Protein AF-B2RJB3-F1 (afdb_monomer_lite)

Structure (mmCIF, N/CA/C/O backbone):
data_AF-B2RJB3-F1
#
_entry.id   AF-B2RJB3-F1
#
loop_
_atom_site.group_PDB
_atom_site.id
_atom_site.type_symbol
_atom_site.label_atom_id
_atom_site.label_alt_id
_atom_site.label_comp_id
_atom_site.label_asym_id
_atom_site.label_entity_id
_atom_site.label_seq_id
_atom_site.pdbx_PDB_ins_code
_atom_site.Cartn_x
_atom_site.Cartn_y
_atom_site.Cartn_z
_atom_site.occupancy
_atom_site.B_iso_or_equiv
_atom_site.auth_seq_id
_atom_site.auth_comp_id
_atom_site.auth_asym_id
_atom_site.auth_atom_id
_atom_site.pdbx_PDB_model_num
ATOM 1 N N . MET A 1 1 ? -21.347 9.947 0.674 1.00 52.09 1 MET A N 1
ATOM 2 C CA . MET A 1 1 ? -20.008 9.351 0.498 1.00 52.09 1 MET A CA 1
ATOM 3 C C . MET A 1 1 ? -19.057 9.908 1.538 1.00 52.09 1 MET A C 1
ATOM 5 O O . MET A 1 1 ? -18.312 10.842 1.257 1.00 52.09 1 MET A O 1
ATOM 9 N N . ASN A 1 2 ? -19.080 9.342 2.742 1.00 74.25 2 ASN A N 1
ATOM 10 C CA . ASN A 1 2 ? -18.09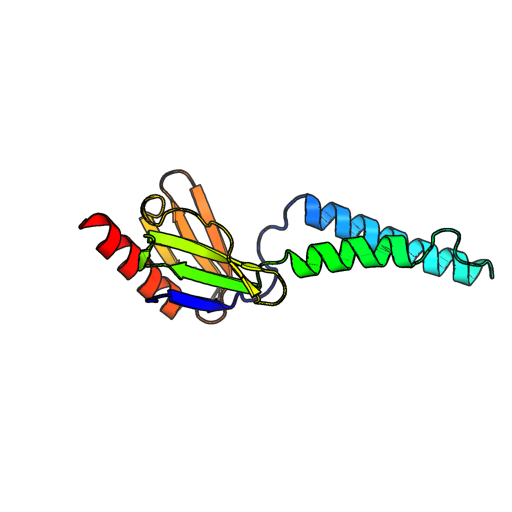5 9.638 3.781 1.00 74.25 2 ASN A CA 1
ATOM 11 C C . ASN A 1 2 ? -16.805 8.833 3.513 1.00 74.25 2 ASN A C 1
ATOM 13 O O . ASN A 1 2 ? -16.500 7.846 4.178 1.00 74.25 2 ASN A O 1
ATOM 17 N N . MET A 1 3 ? -16.100 9.198 2.437 1.00 82.12 3 MET A N 1
ATOM 18 C CA . MET A 1 3 ? -14.866 8.541 1.997 1.00 82.12 3 MET A CA 1
ATOM 19 C C . MET A 1 3 ? -13.681 9.483 2.173 1.00 82.12 3 MET A C 1
ATOM 21 O O . MET A 1 3 ? -13.606 10.521 1.512 1.00 82.12 3 MET A O 1
ATOM 25 N N . LYS A 1 4 ? -12.720 9.094 3.013 1.00 87.25 4 LYS A N 1
ATOM 26 C CA . LYS A 1 4 ? -11.509 9.886 3.278 1.00 87.25 4 LYS A CA 1
ATOM 27 C C . LYS A 1 4 ? -10.327 9.291 2.530 1.00 87.25 4 LYS A C 1
ATOM 29 O O . LYS A 1 4 ? -10.045 8.101 2.663 1.00 87.25 4 LYS A O 1
ATOM 34 N N . LYS A 1 5 ? -9.662 10.102 1.703 1.00 88.56 5 LYS A N 1
ATOM 35 C CA . LYS A 1 5 ? -8.573 9.671 0.812 1.00 88.56 5 LYS A CA 1
ATOM 36 C C . LYS A 1 5 ? -7.235 10.180 1.332 1.00 88.56 5 LYS A C 1
ATOM 38 O O . LYS A 1 5 ? -7.095 11.370 1.582 1.00 88.56 5 LYS A O 1
ATOM 43 N N . PHE A 1 6 ? -6.248 9.295 1.399 1.00 87.62 6 PHE A N 1
ATOM 44 C CA . PHE A 1 6 ? -4.902 9.600 1.866 1.00 87.62 6 PHE A CA 1
ATOM 45 C C . PHE A 1 6 ? -3.874 9.146 0.824 1.00 87.62 6 PHE A C 1
ATOM 47 O O . PHE A 1 6 ? -3.777 7.946 0.551 1.00 87.62 6 PHE A O 1
ATOM 54 N N . PRO A 1 7 ? -3.125 10.070 0.197 1.00 84.94 7 PRO A N 1
ATOM 55 C CA . PRO A 1 7 ? -2.143 9.715 -0.818 1.00 84.94 7 PRO A CA 1
ATOM 56 C C . PRO A 1 7 ? -0.949 8.980 -0.199 1.00 84.94 7 PRO A C 1
ATOM 58 O O . PRO A 1 7 ? -0.456 9.346 0.874 1.00 84.94 7 PRO A O 1
ATOM 61 N N . LEU A 1 8 ? -0.479 7.949 -0.899 1.00 83.62 8 LEU A N 1
ATOM 62 C CA . LEU A 1 8 ? 0.679 7.155 -0.498 1.00 83.62 8 LEU A CA 1
ATOM 63 C C . LEU A 1 8 ? 1.972 7.916 -0.773 1.00 83.62 8 LEU A C 1
ATOM 65 O O . LEU A 1 8 ? 2.149 8.473 -1.855 1.00 83.62 8 LEU A O 1
ATOM 69 N N . TYR A 1 9 ? 2.883 7.913 0.196 1.00 69.69 9 TYR A N 1
ATOM 70 C CA . TYR A 1 9 ? 4.215 8.470 0.028 1.00 69.69 9 TYR A CA 1
ATOM 71 C C . TYR A 1 9 ? 5.174 7.390 -0.459 1.00 69.69 9 TYR A C 1
ATOM 73 O O . TYR A 1 9 ? 5.571 6.520 0.307 1.00 69.69 9 TYR A O 1
ATOM 81 N N . GLY A 1 10 ? 5.570 7.481 -1.729 1.00 59.41 10 GLY A N 1
ATOM 82 C CA . GLY A 1 10 ? 6.541 6.573 -2.327 1.00 59.41 10 GLY A CA 1
ATOM 83 C C . GLY A 1 10 ? 6.027 5.136 -2.477 1.00 59.41 10 GLY A C 1
ATOM 84 O O . GLY A 1 10 ? 5.213 4.619 -1.718 1.00 59.41 10 GLY A O 1
ATOM 85 N N . ILE A 1 11 ? 6.544 4.434 -3.482 1.00 52.47 11 ILE A N 1
ATOM 86 C CA . ILE A 1 11 ? 6.317 2.993 -3.675 1.00 52.47 11 ILE A CA 1
ATOM 87 C C . ILE A 1 11 ? 7.235 2.236 -2.683 1.00 52.47 11 ILE A C 1
ATOM 89 O O . ILE A 1 11 ? 8.088 1.450 -3.092 1.00 52.47 11 ILE A O 1
ATOM 93 N N . GLY A 1 12 ? 7.160 2.577 -1.390 1.00 39.19 12 GLY A N 1
ATOM 94 C CA . GLY A 1 12 ? 8.115 2.201 -0.335 1.00 39.19 12 GLY A CA 1
ATOM 95 C C . GLY A 1 12 ? 7.733 0.961 0.477 1.00 39.19 12 GLY A C 1
ATOM 96 O O . GLY A 1 12 ? 8.502 0.503 1.317 1.00 39.19 12 GLY A O 1
ATOM 97 N N . GLY A 1 13 ? 6.567 0.363 0.219 1.00 44.06 13 GLY A N 1
ATOM 98 C CA . GLY A 1 13 ? 6.203 -0.926 0.811 1.00 44.06 13 GLY A CA 1
ATOM 99 C C . GLY A 1 13 ? 7.074 -2.068 0.276 1.00 44.06 13 GLY A C 1
ATOM 100 O O . GLY A 1 13 ? 7.552 -2.015 -0.857 1.00 44.06 13 GLY A O 1
ATOM 101 N N . ARG A 1 14 ? 7.260 -3.127 1.081 1.00 42.69 14 ARG A N 1
ATOM 102 C CA . ARG A 1 14 ? 7.970 -4.365 0.705 1.00 42.69 14 ARG A CA 1
ATOM 103 C C . ARG A 1 14 ? 7.400 -4.889 -0.619 1.00 42.69 14 ARG A C 1
ATOM 105 O O . ARG A 1 14 ? 6.303 -5.443 -0.660 1.00 42.69 14 ARG A O 1
ATOM 112 N N . LYS A 1 15 ? 8.118 -4.636 -1.712 1.00 56.16 15 LYS A N 1
ATOM 113 C CA . LYS A 1 15 ? 7.609 -4.849 -3.066 1.00 56.16 15 LYS A CA 1
ATOM 114 C C . LYS A 1 15 ? 7.419 -6.347 -3.302 1.00 56.16 15 LYS A C 1
ATOM 116 O O . LYS A 1 15 ? 8.351 -7.126 -3.106 1.00 56.16 15 LYS A O 1
ATOM 121 N N . GLY A 1 16 ? 6.194 -6.745 -3.651 1.00 54.25 16 GLY A N 1
ATOM 122 C CA . GLY A 1 16 ? 5.846 -8.147 -3.888 1.00 54.25 16 GLY A CA 1
ATOM 123 C C . GLY A 1 16 ? 6.662 -8.757 -5.031 1.00 54.25 16 GLY A C 1
ATOM 124 O O . GLY A 1 16 ? 7.222 -8.039 -5.856 1.00 54.25 16 GLY A O 1
ATOM 125 N N . TRP A 1 17 ? 6.714 -10.087 -5.101 1.00 54.59 17 TRP A N 1
ATOM 126 C CA . TRP A 1 17 ? 7.485 -10.841 -6.104 1.00 54.59 17 TRP A CA 1
ATOM 127 C C . TRP A 1 17 ? 7.236 -10.382 -7.558 1.00 54.59 17 TRP A C 1
ATOM 129 O O . TRP A 1 17 ? 8.173 -10.315 -8.349 1.00 54.59 17 TRP A O 1
ATOM 139 N N . ALA A 1 18 ? 6.008 -9.962 -7.882 1.00 56.12 18 ALA A N 1
ATOM 140 C CA . ALA A 1 18 ? 5.644 -9.414 -9.189 1.00 56.12 18 ALA A CA 1
ATOM 141 C C . ALA A 1 18 ? 6.441 -8.148 -9.564 1.00 56.12 18 ALA A C 1
ATOM 143 O O . ALA A 1 18 ? 6.853 -8.000 -10.710 1.00 56.12 18 ALA A O 1
ATOM 144 N N . TYR A 1 19 ? 6.725 -7.262 -8.603 1.00 63.03 19 TYR A N 1
ATOM 145 C CA . TYR A 1 19 ? 7.560 -6.081 -8.842 1.00 63.03 19 TYR A CA 1
ATOM 146 C C . TYR A 1 19 ? 9.002 -6.464 -9.191 1.00 63.03 19 TYR A C 1
ATOM 148 O O . TYR A 1 19 ? 9.605 -5.860 -10.072 1.00 63.03 19 TYR A O 1
ATOM 156 N N . TRP A 1 20 ? 9.562 -7.462 -8.504 1.00 66.69 20 TRP A N 1
ATOM 157 C CA . TRP A 1 20 ? 10.933 -7.913 -8.751 1.00 66.69 20 TRP A CA 1
ATOM 158 C C . TRP A 1 20 ? 11.076 -8.588 -10.111 1.00 66.69 20 TRP A C 1
ATOM 160 O O . TRP A 1 20 ? 12.040 -8.313 -10.821 1.00 66.69 20 TRP A O 1
ATOM 170 N N . LEU A 1 21 ? 10.083 -9.388 -10.511 1.00 66.94 21 LEU A N 1
ATOM 171 C CA . LEU A 1 21 ? 9.992 -9.914 -11.873 1.00 66.94 21 LEU A CA 1
ATOM 172 C C . LEU A 1 21 ? 9.996 -8.789 -12.907 1.00 66.94 21 LEU A C 1
ATOM 174 O O . LEU A 1 21 ? 10.717 -8.870 -13.892 1.00 66.94 21 LEU A O 1
ATOM 178 N N . LEU A 1 22 ? 9.257 -7.708 -12.673 1.00 66.31 22 LEU A N 1
ATOM 179 C CA . LEU A 1 22 ? 9.226 -6.576 -13.601 1.00 66.31 22 LEU A CA 1
ATOM 180 C C . LEU A 1 22 ? 10.504 -5.779 -13.653 1.00 66.31 22 LEU A C 1
ATOM 182 O O . LEU A 1 22 ? 10.900 -5.354 -14.730 1.00 66.31 22 LEU A O 1
ATOM 186 N N . LEU A 1 23 ? 11.140 -5.568 -12.504 1.00 70.81 23 LEU A N 1
ATOM 187 C CA . LEU A 1 23 ? 12.451 -4.947 -12.462 1.00 70.81 23 LEU A CA 1
ATOM 188 C C . LEU A 1 23 ? 13.434 -5.771 -13.302 1.00 70.81 23 LEU A C 1
ATOM 190 O O . LEU A 1 23 ? 14.154 -5.215 -14.123 1.00 70.81 23 LEU A O 1
ATOM 194 N N . PHE A 1 24 ? 13.410 -7.096 -13.146 1.00 74.44 24 PHE A N 1
ATOM 195 C CA . PHE A 1 24 ? 14.235 -8.013 -13.925 1.00 74.44 24 PHE A CA 1
ATOM 196 C C . PHE A 1 24 ? 13.908 -7.955 -15.426 1.00 74.44 24 PHE A C 1
ATOM 198 O O . PHE A 1 24 ? 14.815 -7.797 -16.238 1.00 74.44 24 PHE A O 1
ATOM 205 N N . TYR A 1 25 ? 12.627 -7.984 -15.803 1.00 70.50 25 TYR A N 1
ATOM 206 C CA . TYR A 1 25 ? 12.192 -7.834 -17.197 1.00 70.50 25 TYR A CA 1
ATOM 207 C C . TYR A 1 25 ? 12.577 -6.471 -17.795 1.00 70.50 25 TYR A C 1
ATOM 209 O O . TYR A 1 25 ? 13.009 -6.406 -18.944 1.00 70.50 25 TYR A O 1
ATOM 217 N N . GLY A 1 26 ? 12.474 -5.387 -17.022 1.00 69.94 26 GLY A N 1
ATOM 218 C CA . GLY A 1 26 ? 12.907 -4.051 -17.430 1.00 69.94 26 GLY A CA 1
ATOM 219 C C . GLY A 1 26 ? 14.424 -3.954 -17.607 1.00 69.94 26 GLY A C 1
ATOM 220 O O . GLY A 1 26 ? 14.893 -3.344 -18.563 1.00 69.94 26 GLY A O 1
ATOM 221 N N . LEU A 1 27 ? 15.205 -4.606 -16.741 1.00 76.62 27 LEU A N 1
ATOM 222 C CA . LEU A 1 27 ? 16.661 -4.693 -16.883 1.00 76.62 27 LEU A CA 1
ATOM 223 C C . LEU A 1 27 ? 17.066 -5.515 -18.113 1.00 76.62 27 LEU A C 1
ATOM 225 O O . LEU A 1 27 ? 17.960 -5.098 -18.846 1.00 76.62 27 LEU A O 1
ATOM 229 N N . LEU A 1 28 ? 16.382 -6.633 -18.383 1.00 76.62 28 LEU A N 1
ATOM 230 C CA . LEU A 1 28 ? 16.583 -7.416 -19.606 1.00 76.62 28 LEU A CA 1
ATOM 231 C C . LEU A 1 28 ? 16.279 -6.593 -20.863 1.00 76.62 28 LEU A C 1
ATOM 233 O O . LEU A 1 28 ? 17.023 -6.681 -21.838 1.00 76.62 28 LEU A O 1
ATOM 237 N N . PHE A 1 29 ? 15.241 -5.752 -20.829 1.00 73.75 29 PHE A N 1
ATOM 238 C CA . PHE A 1 29 ? 14.938 -4.837 -21.926 1.00 73.75 29 PHE A CA 1
ATOM 239 C C . PHE A 1 29 ? 16.073 -3.840 -22.169 1.00 73.75 29 PHE A C 1
ATOM 241 O O . PHE A 1 29 ? 16.565 -3.736 -23.291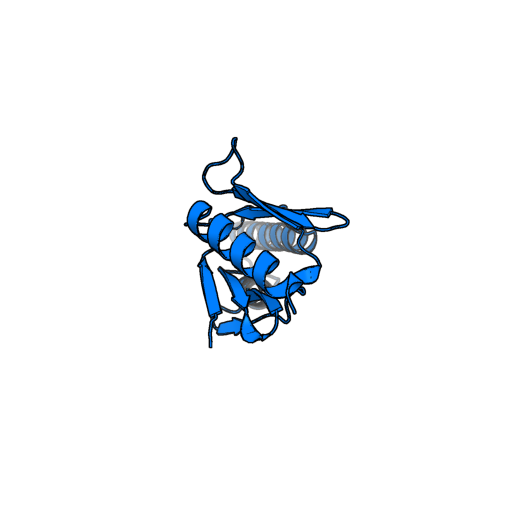 1.00 73.75 29 PHE A O 1
ATOM 248 N N . VAL A 1 30 ? 16.542 -3.155 -21.121 1.00 73.50 30 VAL A N 1
ATOM 249 C CA . VAL A 1 30 ? 17.654 -2.196 -21.232 1.00 73.50 30 VAL A CA 1
ATOM 250 C C . VAL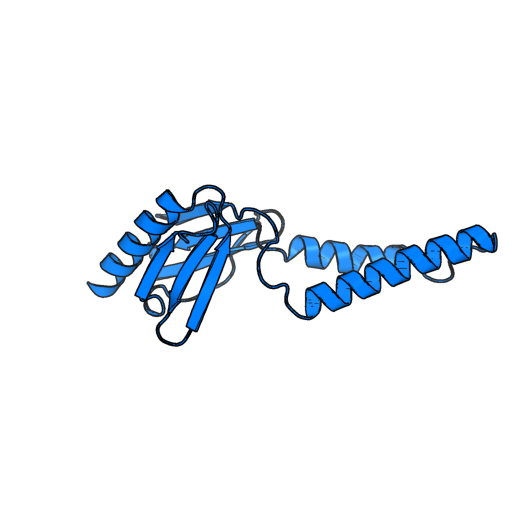 A 1 30 ? 18.922 -2.886 -21.744 1.00 73.50 30 VAL A C 1
ATOM 252 O O . VAL A 1 30 ? 19.577 -2.367 -22.645 1.00 73.50 30 VAL A O 1
ATOM 255 N N . ALA A 1 31 ? 19.234 -4.086 -21.248 1.00 76.75 31 ALA A N 1
ATOM 256 C CA . ALA A 1 31 ? 20.360 -4.879 -21.735 1.00 76.75 31 ALA A CA 1
ATOM 257 C C . ALA A 1 31 ? 20.205 -5.262 -23.218 1.00 76.75 31 ALA A C 1
ATOM 259 O O . ALA A 1 31 ? 21.176 -5.190 -23.970 1.00 76.75 31 ALA A O 1
ATOM 260 N N . SER A 1 32 ? 18.991 -5.613 -23.659 1.00 73.12 32 SER A N 1
ATOM 261 C CA . SER A 1 32 ? 18.708 -5.933 -25.064 1.00 73.12 32 SER A CA 1
ATOM 262 C C . SER A 1 32 ? 18.855 -4.720 -25.988 1.00 73.12 32 SER A C 1
ATOM 264 O O . SER A 1 32 ? 19.404 -4.859 -27.079 1.00 73.12 32 SER A O 1
ATOM 266 N N . LEU A 1 33 ? 18.459 -3.523 -25.532 1.00 72.00 33 LEU A N 1
ATOM 267 C CA . LEU A 1 33 ? 18.663 -2.272 -26.265 1.00 72.00 33 LEU A CA 1
ATOM 268 C C . LEU A 1 33 ? 20.149 -1.939 -26.400 1.00 72.00 33 LEU A C 1
ATOM 270 O O . LEU A 1 33 ? 20.596 -1.591 -27.487 1.00 72.00 33 LEU A O 1
ATOM 274 N N . ILE A 1 34 ? 20.926 -2.088 -25.322 1.00 77.12 34 ILE A N 1
ATOM 275 C CA . ILE A 1 34 ? 22.380 -1.869 -25.353 1.00 77.12 34 ILE A CA 1
ATOM 276 C C . ILE A 1 34 ? 23.048 -2.872 -26.304 1.00 77.12 34 ILE A C 1
ATOM 278 O O . ILE A 1 34 ? 23.897 -2.489 -27.104 1.00 77.12 34 ILE A O 1
ATOM 282 N N . ALA A 1 35 ? 22.643 -4.143 -26.264 1.00 76.19 35 ALA A N 1
ATOM 283 C CA . ALA A 1 35 ? 23.180 -5.174 -27.149 1.00 76.19 35 ALA A CA 1
ATOM 284 C C . ALA A 1 35 ? 22.841 -4.919 -28.630 1.00 76.19 35 ALA A C 1
ATOM 286 O O . ALA A 1 35 ? 23.715 -5.065 -29.480 1.00 76.19 35 ALA A O 1
ATOM 287 N N . SER A 1 36 ? 21.606 -4.508 -28.934 1.00 72.38 36 SER A N 1
ATOM 288 C CA . SER A 1 36 ? 21.166 -4.136 -30.289 1.00 72.38 36 SER A CA 1
ATOM 289 C C . SER A 1 36 ? 21.885 -2.880 -30.793 1.00 72.38 36 SER A C 1
ATOM 291 O O . SER A 1 36 ? 22.366 -2.873 -31.924 1.00 72.38 36 SER A O 1
ATOM 293 N N . TYR A 1 37 ? 22.086 -1.877 -29.929 1.00 74.62 37 TYR A N 1
ATOM 294 C CA . TYR A 1 37 ? 22.871 -0.679 -30.243 1.00 74.62 37 TYR A CA 1
ATOM 295 C C . TYR A 1 37 ? 24.336 -1.007 -30.571 1.00 74.62 37 TYR A C 1
ATOM 297 O O . TYR A 1 37 ? 24.875 -0.498 -31.546 1.00 74.62 37 TYR A O 1
ATOM 305 N N . ILE A 1 38 ? 24.977 -1.898 -29.802 1.00 79.25 38 ILE A N 1
ATOM 306 C CA . ILE A 1 38 ? 26.357 -2.343 -30.070 1.00 79.25 38 ILE A CA 1
ATOM 307 C C . ILE A 1 38 ? 26.448 -3.143 -31.381 1.00 79.25 38 ILE A C 1
ATOM 309 O O . ILE A 1 38 ? 27.464 -3.076 -32.069 1.00 79.25 38 ILE A O 1
ATOM 313 N N . ARG A 1 39 ? 25.406 -3.910 -31.730 1.00 76.50 39 ARG A N 1
ATOM 314 C CA . ARG A 1 39 ? 25.390 -4.779 -32.918 1.00 76.50 39 ARG A CA 1
ATOM 315 C C . ARG A 1 39 ? 24.915 -4.096 -34.204 1.00 76.50 39 ARG A C 1
ATOM 317 O O . ARG A 1 39 ? 25.057 -4.703 -35.257 1.00 76.50 39 ARG A O 1
ATOM 324 N N . ASN A 1 40 ? 24.398 -2.862 -34.151 1.00 71.94 40 ASN A N 1
ATOM 325 C CA . ASN A 1 40 ? 23.744 -2.187 -35.289 1.00 71.94 40 ASN A CA 1
ATOM 326 C C . ASN A 1 40 ? 22.623 -3.029 -35.942 1.00 71.94 40 ASN A C 1
ATOM 328 O O . ASN A 1 40 ? 22.340 -2.894 -37.131 1.00 71.94 40 ASN A O 1
ATOM 332 N N . GLU A 1 41 ? 21.982 -3.902 -35.168 1.00 67.44 41 GLU A N 1
ATOM 333 C CA . GLU A 1 41 ? 20.871 -4.746 -35.618 1.00 67.44 41 GLU A CA 1
ATOM 334 C C . GLU A 1 41 ? 19.548 -4.163 -35.119 1.00 67.44 41 GLU A C 1
ATOM 336 O O . GLU A 1 41 ? 19.489 -3.616 -34.012 1.00 67.44 41 GLU A O 1
ATOM 341 N N . GLU A 1 42 ? 18.473 -4.311 -35.901 1.00 60.59 42 GLU A N 1
ATOM 342 C CA . GLU A 1 42 ? 17.126 -4.007 -35.415 1.00 60.59 42 GLU A CA 1
ATOM 343 C C . GLU A 1 42 ? 16.831 -4.818 -34.140 1.00 60.59 42 GLU A C 1
ATOM 345 O O . GLU A 1 42 ? 17.223 -5.987 -34.036 1.00 60.59 42 GLU A O 1
ATOM 350 N N . PRO A 1 43 ? 16.165 -4.221 -33.137 1.00 59.22 43 PRO A N 1
ATOM 351 C CA . PRO A 1 43 ? 15.913 -4.898 -31.875 1.00 59.22 43 PRO A CA 1
ATOM 352 C C . PRO A 1 43 ? 15.083 -6.169 -32.108 1.00 59.22 43 PRO A C 1
ATOM 354 O O . PRO A 1 43 ? 13.924 -6.110 -32.508 1.00 59.22 43 PRO A O 1
ATOM 357 N N . VAL A 1 44 ? 15.684 -7.326 -31.804 1.00 56.69 44 VAL A N 1
ATOM 358 C CA . VAL A 1 44 ? 15.126 -8.680 -32.016 1.00 56.69 44 VAL A CA 1
ATOM 359 C C . VAL A 1 44 ? 13.794 -8.899 -31.284 1.00 56.69 44 VAL A C 1
ATOM 361 O O . VAL A 1 44 ? 13.008 -9.768 -31.655 1.00 56.69 44 VAL A O 1
ATOM 364 N N . ILE A 1 45 ? 13.516 -8.107 -30.245 1.00 60.44 45 ILE A N 1
ATOM 365 C CA . ILE A 1 45 ? 12.257 -8.155 -29.506 1.00 60.44 45 ILE A CA 1
ATOM 366 C C . ILE A 1 45 ? 11.518 -6.836 -29.736 1.00 60.44 45 ILE A C 1
ATOM 368 O O . ILE A 1 45 ? 12.065 -5.775 -29.421 1.00 60.44 45 ILE A O 1
ATOM 372 N N . PRO A 1 46 ? 10.271 -6.870 -30.233 1.00 60.88 46 PRO A N 1
ATOM 373 C CA . PRO A 1 46 ? 9.511 -5.655 -30.440 1.00 60.88 46 PRO A CA 1
ATOM 374 C C . PRO A 1 46 ? 9.362 -4.874 -29.131 1.00 60.88 46 PRO A C 1
ATOM 376 O O . PRO A 1 46 ? 8.822 -5.384 -28.148 1.00 60.88 46 PRO A O 1
ATOM 379 N N . ALA A 1 47 ? 9.790 -3.611 -29.126 1.00 58.34 47 ALA A N 1
ATOM 380 C CA . ALA A 1 47 ? 9.759 -2.739 -27.949 1.00 58.34 47 ALA A CA 1
ATOM 381 C C . ALA A 1 47 ? 8.365 -2.647 -27.284 1.00 58.34 47 ALA A C 1
ATOM 383 O O . ALA A 1 47 ? 8.260 -2.453 -26.070 1.00 58.34 47 ALA A O 1
ATOM 384 N N . PHE A 1 48 ? 7.284 -2.862 -28.045 1.00 56.53 48 PHE A N 1
ATOM 385 C CA . PHE A 1 48 ? 5.916 -2.901 -27.519 1.00 56.53 48 PHE A CA 1
ATOM 386 C C . PHE A 1 48 ? 5.673 -4.043 -26.518 1.00 56.53 48 PHE A C 1
ATOM 388 O O . PHE A 1 48 ? 4.894 -3.870 -25.580 1.00 56.53 48 PHE A O 1
ATOM 395 N N . ALA A 1 49 ? 6.362 -5.181 -26.660 1.00 62.28 49 ALA A N 1
ATOM 396 C CA . ALA A 1 49 ? 6.206 -6.334 -25.773 1.00 62.28 49 ALA A CA 1
ATOM 397 C C . ALA A 1 49 ? 6.698 -6.045 -24.343 1.00 62.28 49 ALA A C 1
ATOM 399 O O . ALA A 1 49 ? 6.229 -6.670 -23.395 1.00 62.28 49 ALA A O 1
ATOM 400 N N . PHE A 1 50 ? 7.588 -5.061 -24.177 1.00 61.97 50 PHE A N 1
ATOM 401 C CA . PHE A 1 50 ? 8.079 -4.609 -22.873 1.00 61.97 50 PHE A CA 1
ATOM 402 C C . PHE A 1 50 ? 7.294 -3.418 -22.310 1.00 61.97 50 PHE A C 1
ATOM 404 O O . PHE A 1 50 ? 7.083 -3.336 -21.098 1.00 61.97 50 PHE A O 1
ATOM 411 N N . TYR A 1 51 ? 6.806 -2.520 -23.169 1.00 65.00 51 TYR A N 1
ATOM 412 C CA . TYR A 1 51 ? 6.018 -1.360 -22.741 1.00 65.00 51 TYR A CA 1
ATOM 413 C C . TYR A 1 51 ? 4.644 -1.738 -22.178 1.00 65.00 51 TYR A C 1
ATOM 415 O O . TYR A 1 51 ? 4.199 -1.139 -21.199 1.00 65.00 51 TYR A O 1
ATOM 423 N N . ILE A 1 52 ? 3.973 -2.735 -22.764 1.00 69.94 52 ILE A N 1
ATOM 424 C CA . ILE A 1 52 ? 2.613 -3.119 -22.360 1.00 69.94 52 ILE A CA 1
ATOM 425 C C . ILE A 1 52 ? 2.577 -3.667 -20.917 1.00 69.94 52 ILE A C 1
ATOM 427 O O . ILE A 1 52 ? 1.787 -3.153 -20.123 1.00 69.94 52 ILE A O 1
ATOM 431 N N . PRO A 1 53 ? 3.439 -4.620 -20.502 1.00 69.19 53 PRO A N 1
ATOM 432 C CA . PRO A 1 53 ? 3.478 -5.078 -19.111 1.00 69.19 53 PRO A CA 1
ATOM 433 C C . PRO A 1 53 ? 3.835 -3.966 -18.119 1.00 69.19 53 PRO A C 1
ATOM 435 O O . PRO A 1 53 ? 3.212 -3.863 -17.061 1.00 69.19 53 PRO A O 1
ATOM 438 N N . ALA A 1 54 ? 4.796 -3.102 -18.465 1.00 67.88 54 ALA A N 1
ATOM 439 C CA . ALA A 1 54 ? 5.181 -1.974 -17.621 1.00 67.88 54 ALA A CA 1
ATOM 440 C C . ALA A 1 54 ? 4.013 -0.992 -17.409 1.00 67.88 54 ALA A C 1
ATOM 442 O O . ALA A 1 54 ? 3.757 -0.589 -16.274 1.00 67.88 54 ALA A O 1
ATOM 443 N N . LEU A 1 55 ? 3.262 -0.672 -18.471 1.00 68.75 55 LEU A N 1
ATOM 444 C CA . LEU A 1 55 ? 2.056 0.161 -18.412 1.00 68.75 55 LEU A CA 1
ATOM 445 C C . LEU A 1 55 ? 0.941 -0.478 -17.581 1.00 68.75 55 LEU A C 1
ATOM 447 O O . LEU A 1 55 ? 0.337 0.208 -16.758 1.00 68.75 55 LEU A O 1
ATOM 451 N N . ILE A 1 56 ? 0.686 -1.780 -17.758 1.00 70.81 56 ILE A N 1
ATOM 452 C CA . ILE A 1 56 ? -0.328 -2.512 -16.984 1.00 70.81 56 ILE A CA 1
ATOM 453 C C . ILE A 1 56 ? 0.001 -2.446 -15.491 1.00 70.81 56 ILE A C 1
ATOM 455 O O . ILE A 1 56 ? -0.872 -2.164 -14.675 1.00 70.81 56 ILE A O 1
ATOM 459 N N . LEU A 1 57 ? 1.263 -2.637 -15.110 1.00 68.56 57 LEU A N 1
ATOM 460 C CA . LEU A 1 57 ? 1.635 -2.600 -13.699 1.00 68.56 57 LEU A CA 1
ATOM 461 C C . LEU A 1 57 ? 1.688 -1.212 -13.101 1.00 68.56 57 LEU A C 1
ATOM 463 O O . LEU A 1 57 ? 1.270 -1.060 -11.957 1.00 68.56 57 LEU A O 1
ATOM 467 N N . TRP A 1 58 ? 2.116 -0.206 -13.859 1.00 67.88 58 TRP A N 1
ATOM 468 C CA . TRP A 1 58 ? 1.938 1.185 -13.450 1.00 67.88 58 TRP A CA 1
ATOM 469 C C . TRP A 1 58 ? 0.464 1.509 -13.212 1.00 67.88 58 TRP A C 1
ATOM 471 O O . TRP A 1 58 ? 0.120 2.102 -12.190 1.00 67.88 58 TRP A O 1
ATOM 481 N N . ALA A 1 59 ? -0.422 1.043 -14.095 1.00 66.62 59 ALA A N 1
ATOM 482 C CA . ALA A 1 59 ? -1.857 1.179 -13.906 1.00 66.62 59 ALA A CA 1
ATOM 483 C C . ALA A 1 59 ? -2.354 0.401 -12.673 1.00 66.62 59 ALA A C 1
ATOM 485 O O . ALA A 1 59 ? -3.295 0.831 -12.026 1.00 66.62 59 ALA A O 1
ATOM 486 N N . CYS A 1 60 ? -1.734 -0.702 -12.267 1.00 71.88 60 CYS A N 1
ATOM 487 C CA . CYS A 1 60 ? -2.154 -1.441 -11.072 1.00 71.88 60 CYS A CA 1
ATOM 488 C C . CYS A 1 60 ? -1.539 -0.932 -9.755 1.00 71.88 60 CYS A C 1
ATOM 490 O O . CYS A 1 60 ? -1.906 -1.441 -8.693 1.00 71.88 60 CYS A O 1
ATOM 492 N N . MET A 1 61 ? -0.629 0.050 -9.778 1.00 73.69 61 MET A N 1
ATOM 493 C CA . MET A 1 61 ? -0.001 0.544 -8.551 1.00 73.69 61 MET A CA 1
ATOM 494 C C . MET A 1 61 ? -0.977 1.361 -7.693 1.00 73.69 61 MET A C 1
ATOM 496 O O . MET A 1 61 ? -1.692 2.224 -8.213 1.00 73.69 61 MET A O 1
ATOM 500 N N . PRO A 1 62 ? -1.006 1.123 -6.370 1.00 77.19 62 PRO A N 1
ATOM 501 C CA . PRO A 1 62 ? -1.796 1.933 -5.463 1.00 77.19 62 PRO A CA 1
ATOM 502 C C . PRO A 1 62 ? -1.191 3.330 -5.331 1.00 77.19 62 PRO A C 1
ATOM 504 O O . PRO A 1 62 ? 0.006 3.487 -5.105 1.00 77.19 62 PRO A O 1
ATOM 507 N N . VAL A 1 63 ? -2.046 4.340 -5.451 1.00 80.94 63 VAL A N 1
ATOM 508 C CA . VAL A 1 63 ? -1.694 5.767 -5.371 1.00 80.94 63 VAL A CA 1
ATOM 509 C C . VAL A 1 63 ? -2.192 6.382 -4.063 1.00 80.94 63 VAL A C 1
ATOM 511 O O . VAL A 1 63 ? -1.577 7.296 -3.520 1.00 80.94 63 VAL A O 1
ATOM 514 N N . ALA A 1 64 ? -3.304 5.877 -3.532 1.00 84.44 64 ALA A N 1
ATOM 515 C CA . ALA A 1 64 ? -3.889 6.359 -2.289 1.00 84.44 64 ALA A CA 1
ATOM 516 C C . ALA A 1 64 ? -4.615 5.237 -1.544 1.00 84.44 64 ALA A C 1
ATOM 518 O O . ALA A 1 64 ? -5.100 4.279 -2.150 1.00 84.44 64 ALA A O 1
ATOM 519 N N . VAL A 1 65 ? -4.724 5.396 -0.232 1.00 87.81 65 VAL A N 1
ATOM 520 C CA . VAL A 1 65 ? -5.589 4.599 0.640 1.00 87.81 65 VAL A CA 1
ATOM 521 C C . VAL A 1 65 ? -6.877 5.368 0.873 1.00 87.81 65 VAL A C 1
ATOM 523 O O . VAL A 1 65 ? -6.872 6.595 0.964 1.00 87.81 65 VAL A O 1
ATOM 526 N N . VAL A 1 66 ? -7.991 4.653 0.957 1.00 89.12 66 VAL A N 1
ATOM 527 C CA . VAL A 1 66 ? -9.306 5.235 1.193 1.00 89.12 66 VAL A CA 1
ATOM 528 C C . VAL A 1 66 ? -9.988 4.522 2.338 1.00 89.12 66 VAL A C 1
ATOM 530 O O . VAL A 1 66 ? -10.168 3.306 2.298 1.00 89.12 66 VAL A O 1
ATOM 533 N N . ILE A 1 67 ? -10.390 5.295 3.337 1.00 89.88 67 ILE A N 1
ATOM 534 C CA . ILE A 1 67 ? -11.246 4.833 4.422 1.00 89.88 67 ILE A CA 1
ATOM 535 C C . ILE A 1 67 ? -12.684 5.043 3.950 1.00 89.88 67 ILE A C 1
ATOM 537 O O . ILE A 1 67 ? -13.128 6.179 3.779 1.00 89.88 67 ILE A O 1
ATOM 541 N N . ASP A 1 68 ? -13.368 3.944 3.652 1.00 88.88 68 ASP A N 1
ATOM 542 C CA . ASP A 1 68 ? -14.775 3.911 3.266 1.00 88.88 68 ASP A CA 1
ATOM 543 C C . ASP A 1 68 ? -15.597 3.556 4.508 1.00 88.88 68 ASP A C 1
ATOM 545 O O . ASP A 1 68 ? -15.786 2.379 4.826 1.00 88.88 68 ASP A O 1
ATOM 549 N N . GLU A 1 69 ? -16.012 4.590 5.246 1.00 84.38 69 GLU A N 1
ATOM 550 C CA . GLU A 1 69 ? -16.798 4.439 6.476 1.00 84.38 69 GLU A CA 1
ATOM 551 C C . GLU A 1 69 ? -18.198 3.879 6.185 1.00 84.38 69 GLU A C 1
ATOM 553 O O . GLU A 1 69 ? -18.709 3.101 6.980 1.00 84.38 69 GLU A O 1
ATOM 558 N N . GLU A 1 70 ? -18.785 4.203 5.026 1.00 84.19 70 GLU A N 1
ATOM 559 C CA . GLU A 1 70 ? -20.135 3.757 4.642 1.00 84.19 70 GLU A CA 1
ATOM 560 C C . GLU A 1 70 ? -20.211 2.240 4.468 1.00 84.19 70 GLU A C 1
ATOM 562 O O . GLU A 1 70 ? -21.160 1.606 4.914 1.00 84.19 70 GLU A O 1
ATOM 567 N N . ASN A 1 71 ? -19.197 1.647 3.834 1.00 83.94 71 ASN A N 1
ATOM 568 C CA . ASN A 1 71 ? -19.130 0.198 3.647 1.00 83.94 71 ASN A CA 1
ATOM 569 C C . ASN A 1 71 ? -18.278 -0.509 4.709 1.00 83.94 71 ASN A C 1
ATOM 571 O O . ASN A 1 71 ? -18.050 -1.716 4.595 1.00 83.94 71 ASN A O 1
ATOM 575 N N . GLY A 1 72 ? -17.732 0.232 5.677 1.00 87.06 72 GLY A N 1
ATOM 576 C CA . GLY A 1 72 ? -16.838 -0.298 6.701 1.00 87.06 72 GLY A CA 1
ATOM 577 C C . GLY A 1 72 ? -15.584 -0.963 6.128 1.00 87.06 72 GLY A C 1
ATOM 578 O O . GLY A 1 72 ? -15.200 -2.040 6.584 1.00 87.06 72 GLY A O 1
ATOM 579 N N . ARG A 1 73 ? -14.951 -0.392 5.092 1.00 89.75 73 ARG A N 1
ATOM 580 C CA . ARG A 1 73 ? -13.791 -1.000 4.406 1.00 89.75 73 ARG A CA 1
ATOM 581 C C . ARG A 1 73 ? -12.618 -0.039 4.226 1.00 89.75 73 ARG A C 1
ATOM 583 O O . ARG A 1 73 ? -12.787 1.123 3.881 1.00 89.75 73 ARG A O 1
ATOM 590 N N . LEU A 1 74 ? -11.401 -0.565 4.347 1.00 89.12 74 LEU A N 1
ATOM 591 C CA . LEU A 1 74 ? -10.173 0.093 3.910 1.00 89.12 74 LEU A CA 1
ATOM 592 C C . LEU A 1 74 ? -9.849 -0.330 2.473 1.00 89.12 74 LEU A C 1
ATOM 594 O O . LEU A 1 74 ? -9.520 -1.491 2.212 1.00 89.12 74 LEU A O 1
ATOM 598 N N . ARG A 1 75 ? -9.947 0.611 1.535 1.00 89.62 75 ARG A N 1
ATOM 599 C CA . ARG A 1 75 ? -9.755 0.402 0.093 1.00 89.62 75 ARG A CA 1
ATOM 600 C C . ARG A 1 75 ? -8.502 1.111 -0.407 1.00 89.62 75 ARG A C 1
ATOM 602 O O . ARG A 1 75 ? -7.929 1.960 0.267 1.00 89.62 75 ARG A O 1
ATOM 609 N N . TRP A 1 76 ? -8.094 0.774 -1.623 1.00 87.50 76 TRP A N 1
ATOM 610 C CA . TRP A 1 76 ? -6.961 1.396 -2.304 1.00 87.50 76 TRP A CA 1
ATOM 611 C C . TRP A 1 76 ? -7.428 1.983 -3.625 1.00 87.50 76 TRP A C 1
ATOM 613 O O . TRP A 1 76 ? -8.275 1.395 -4.295 1.00 87.50 76 TRP A O 1
ATOM 623 N N . ILE A 1 77 ? -6.861 3.119 -4.009 1.00 84.31 77 ILE A N 1
ATOM 624 C CA . ILE A 1 77 ? -7.040 3.686 -5.338 1.00 84.31 77 ILE A CA 1
ATOM 625 C C . ILE A 1 77 ? -5.861 3.257 -6.210 1.00 84.31 77 ILE A C 1
ATOM 627 O O . ILE A 1 77 ? -4.715 3.567 -5.889 1.00 84.31 77 ILE A O 1
ATOM 631 N N . VAL A 1 78 ? -6.159 2.587 -7.320 1.00 82.00 78 VAL A N 1
ATOM 632 C CA . VAL A 1 78 ? -5.221 2.179 -8.378 1.00 82.00 78 VAL A CA 1
ATOM 633 C C . VAL A 1 78 ? -5.668 2.784 -9.719 1.00 82.00 78 VAL A C 1
ATOM 635 O O . VAL A 1 78 ? -6.678 3.489 -9.796 1.00 82.00 78 VAL A O 1
ATOM 638 N N . GLY A 1 79 ? -4.934 2.540 -10.800 1.00 70.69 79 GLY A N 1
ATOM 639 C CA . GLY A 1 79 ? -5.375 2.889 -12.156 1.00 70.69 79 GLY A CA 1
ATOM 640 C C . GLY A 1 79 ? -5.323 4.380 -12.418 1.00 70.69 79 GLY A C 1
ATOM 641 O O . GLY A 1 79 ? -6.321 4.943 -12.858 1.00 70.69 79 GLY A O 1
ATOM 642 N N . PHE A 1 80 ? -4.206 5.037 -12.088 1.00 67.31 80 PHE A N 1
ATOM 643 C CA . PHE A 1 80 ? -4.066 6.497 -12.203 1.00 67.31 80 PHE A CA 1
ATOM 644 C C . PHE A 1 80 ? -5.121 7.275 -11.401 1.00 67.31 80 PHE A C 1
ATOM 646 O O . PHE A 1 80 ? -5.645 8.291 -11.854 1.00 67.31 80 PHE A O 1
ATOM 653 N N . GLY A 1 81 ? -5.483 6.789 -10.213 1.00 64.62 81 GLY A N 1
ATOM 654 C CA . GLY A 1 81 ? -6.446 7.494 -9.369 1.00 64.62 81 GLY A CA 1
ATOM 655 C C . GLY A 1 81 ? -7.917 7.134 -9.617 1.00 64.62 81 GLY A C 1
ATOM 656 O O . GLY A 1 81 ? -8.784 7.705 -8.956 1.00 64.62 81 GLY A O 1
ATOM 657 N N . ARG A 1 82 ? -8.222 6.232 -10.565 1.00 66.62 82 ARG A N 1
ATOM 658 C CA . ARG A 1 82 ? -9.594 6.016 -11.066 1.00 66.62 82 ARG A CA 1
ATOM 659 C C . ARG A 1 82 ? -10.305 4.780 -10.523 1.00 66.62 82 ARG A C 1
ATOM 661 O O . ARG A 1 82 ? -11.531 4.769 -10.497 1.00 66.62 82 ARG A O 1
ATOM 668 N N . ILE A 1 83 ? -9.576 3.748 -10.105 1.00 74.88 83 ILE A N 1
ATOM 669 C CA . ILE A 1 83 ? -10.163 2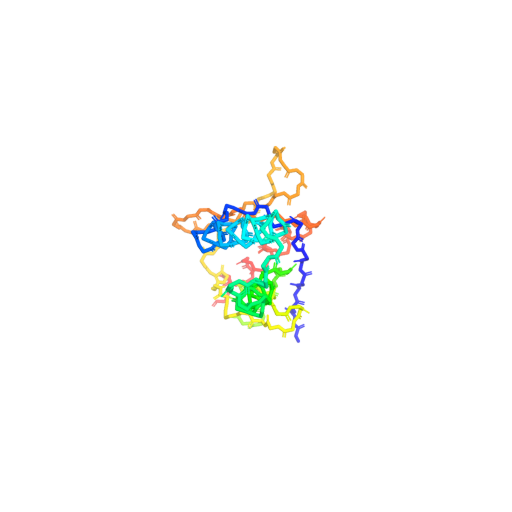.455 -9.724 1.00 74.88 83 ILE A CA 1
ATOM 670 C C . ILE A 1 83 ? -10.050 2.266 -8.213 1.00 74.88 83 ILE A C 1
ATOM 672 O O . ILE A 1 83 ? -8.954 2.305 -7.663 1.00 74.88 83 ILE A O 1
ATOM 676 N N . LEU A 1 84 ? -11.177 2.016 -7.546 1.00 78.94 84 LEU A N 1
ATOM 677 C CA . LEU A 1 84 ? -11.227 1.627 -6.135 1.00 78.94 84 LEU A CA 1
ATOM 678 C C . LEU A 1 84 ? -11.192 0.103 -6.016 1.00 78.94 84 LEU A C 1
ATOM 680 O O . LEU A 1 84 ? -12.024 -0.592 -6.596 1.00 78.94 84 LEU A O 1
ATOM 684 N N . THR A 1 85 ? -10.244 -0.424 -5.246 1.00 81.75 85 THR A N 1
ATOM 685 C CA . THR A 1 85 ? -10.176 -1.859 -4.951 1.00 81.75 85 THR A CA 1
ATOM 686 C C . THR A 1 85 ? -11.260 -2.274 -3.954 1.00 81.75 85 THR A C 1
ATOM 688 O O . THR A 1 85 ? -11.776 -1.452 -3.197 1.00 81.75 85 THR A O 1
ATOM 691 N N . GLY A 1 86 ? -11.585 -3.572 -3.912 1.00 78.50 86 GLY A N 1
ATOM 692 C CA . GLY A 1 86 ? -12.581 -4.118 -2.979 1.00 78.50 86 GLY A CA 1
ATOM 693 C C . GLY A 1 86 ? -12.225 -3.955 -1.493 1.00 78.50 86 GLY A C 1
ATOM 694 O O . GLY A 1 86 ? -13.129 -3.977 -0.655 1.00 78.50 86 GLY A O 1
ATOM 695 N N . GLY A 1 87 ? -10.940 -3.744 -1.181 1.00 83.88 87 GLY A N 1
ATOM 696 C CA . GLY A 1 87 ? -10.440 -3.464 0.166 1.00 83.88 87 GLY A CA 1
ATOM 697 C C . GLY A 1 87 ? -10.636 -4.589 1.184 1.00 83.88 87 GLY A C 1
ATOM 698 O O . GLY A 1 87 ? -11.212 -5.634 0.885 1.00 83.88 87 GLY A O 1
ATOM 699 N N . LYS A 1 88 ? -10.154 -4.357 2.405 1.00 86.56 88 LYS A N 1
ATOM 700 C CA . LYS A 1 88 ? -10.404 -5.217 3.572 1.00 86.56 88 LYS A CA 1
ATOM 701 C C . LYS A 1 88 ? -11.404 -4.554 4.521 1.00 86.56 88 LYS A C 1
ATOM 703 O O . LYS A 1 88 ? -11.433 -3.325 4.572 1.00 86.56 88 LYS A O 1
ATOM 708 N N . PRO A 1 89 ? -12.215 -5.317 5.269 1.00 88.81 89 PRO A N 1
ATOM 709 C CA . PRO A 1 89 ? -13.134 -4.743 6.248 1.00 88.81 89 PRO A CA 1
ATOM 710 C C . PRO A 1 89 ? -12.376 -4.051 7.390 1.00 88.81 89 PRO A C 1
ATOM 712 O O . PRO A 1 89 ? -11.318 -4.513 7.815 1.00 88.81 89 PRO A O 1
ATOM 715 N N . LEU A 1 90 ? -12.921 -2.943 7.900 1.00 88.81 90 LEU A N 1
ATOM 716 C CA . LEU A 1 90 ? -12.346 -2.177 9.013 1.00 88.81 90 LEU A CA 1
ATOM 717 C C . LEU A 1 90 ? -12.305 -2.992 10.314 1.00 88.81 90 LEU A C 1
ATOM 719 O O . LEU A 1 90 ? -11.411 -2.786 11.129 1.00 88.81 90 LEU A O 1
ATOM 723 N N . THR A 1 91 ? -13.201 -3.969 10.468 1.00 87.25 91 THR A N 1
ATOM 724 C CA . THR A 1 91 ? -13.264 -4.884 11.618 1.00 87.25 91 THR A CA 1
ATOM 725 C C . THR A 1 91 ? -12.029 -5.779 11.765 1.00 87.25 91 THR A C 1
ATOM 727 O O . THR A 1 91 ? -11.732 -6.240 12.867 1.00 87.25 91 THR A O 1
ATOM 730 N N . GLU A 1 92 ? -11.262 -6.001 10.690 1.00 88.19 92 GLU A N 1
ATOM 731 C CA . GLU A 1 92 ? -9.986 -6.725 10.763 1.00 88.19 92 GLU A CA 1
ATOM 732 C C . GLU A 1 92 ? -8.875 -5.905 11.435 1.00 88.19 92 GLU A C 1
ATOM 734 O O . GLU A 1 92 ? -7.851 -6.476 11.829 1.00 88.19 92 GLU A O 1
ATOM 739 N N . TYR A 1 93 ? -9.047 -4.586 11.553 1.00 89.06 93 TYR A N 1
ATOM 740 C CA . TYR A 1 93 ? -8.047 -3.668 12.082 1.00 89.06 93 TYR A CA 1
ATOM 741 C C . TYR A 1 93 ? -8.313 -3.345 13.554 1.00 89.06 93 TYR A C 1
ATOM 743 O O . TYR A 1 93 ? -9.437 -3.110 13.991 1.00 89.06 93 TYR A O 1
ATOM 751 N N . VAL A 1 94 ? -7.241 -3.337 14.341 1.00 88.94 94 VAL A N 1
ATOM 752 C CA . VAL A 1 94 ? -7.276 -3.072 15.781 1.00 88.94 94 VAL A CA 1
ATOM 753 C C . VAL A 1 94 ? -6.965 -1.608 16.065 1.00 88.94 94 VAL A C 1
ATOM 755 O O . VAL A 1 94 ? -7.696 -0.978 16.825 1.00 88.94 94 VAL A O 1
ATOM 758 N N . ARG A 1 95 ? -5.884 -1.089 15.468 1.00 90.50 95 ARG A N 1
ATOM 759 C CA . ARG A 1 95 ? -5.434 0.307 15.583 1.00 90.50 95 ARG A CA 1
ATOM 760 C C . ARG A 1 95 ? -4.452 0.672 14.467 1.00 90.50 95 ARG A C 1
ATOM 762 O O . ARG A 1 95 ? -3.787 -0.203 13.907 1.00 90.50 95 ARG A O 1
ATOM 769 N N . ALA A 1 96 ? -4.339 1.961 14.183 1.00 90.94 96 ALA A N 1
ATOM 770 C CA . ALA A 1 96 ? -3.281 2.554 13.377 1.00 90.94 96 ALA A CA 1
ATOM 771 C C . ALA A 1 96 ? -2.297 3.298 14.289 1.00 90.94 96 ALA A C 1
ATOM 773 O O . 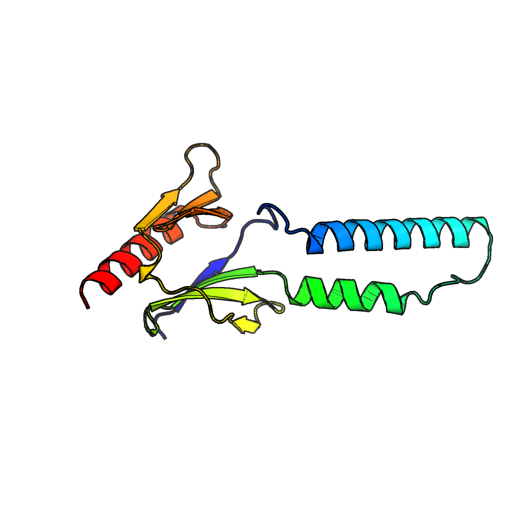ALA A 1 96 ? -2.712 4.114 15.113 1.00 90.94 96 ALA A O 1
ATOM 774 N N . GLU A 1 97 ? -1.007 3.010 14.140 1.00 91.00 97 GLU A N 1
ATOM 775 C CA . GLU A 1 97 ? 0.082 3.677 14.855 1.00 91.00 97 GLU A CA 1
ATOM 776 C C . GLU A 1 97 ? 0.993 4.375 13.863 1.00 91.00 97 GLU A C 1
ATOM 778 O O . GLU A 1 97 ? 1.429 3.776 12.881 1.00 91.00 97 GLU A O 1
ATOM 783 N N . CYS A 1 98 ? 1.326 5.621 14.141 1.00 87.50 98 CYS A N 1
ATOM 784 C CA . CYS A 1 98 ? 2.357 6.321 13.405 1.00 87.50 98 CYS A CA 1
ATOM 785 C C . CYS A 1 98 ? 3.729 5.800 13.896 1.00 87.50 98 CYS A C 1
ATOM 787 O O . CYS A 1 98 ? 3.920 5.603 15.094 1.00 87.50 98 CYS A O 1
ATOM 789 N N . ASP A 1 99 ? 4.641 5.470 12.976 1.00 80.81 99 ASP A N 1
ATOM 790 C CA . ASP A 1 99 ? 5.943 4.867 13.299 1.00 80.81 99 ASP A CA 1
ATOM 791 C C . ASP A 1 99 ? 6.885 5.925 13.894 1.00 80.81 99 ASP A C 1
ATOM 793 O O . ASP A 1 99 ? 7.160 6.945 13.263 1.00 80.81 99 ASP A O 1
ATOM 797 N N . GLU A 1 100 ? 7.410 5.674 15.095 1.00 76.00 100 GLU A N 1
ATOM 798 C CA . GLU A 1 100 ? 8.327 6.587 15.796 1.00 76.00 100 GLU A CA 1
ATOM 799 C C . GLU A 1 100 ? 9.661 6.765 15.055 1.00 76.00 100 GLU A C 1
ATOM 801 O O . GLU A 1 100 ? 10.322 7.794 15.183 1.00 76.00 100 GLU A O 1
ATOM 806 N N . THR A 1 101 ? 10.058 5.777 14.249 1.00 75.81 101 THR A N 1
ATOM 807 C CA . THR A 1 101 ? 11.334 5.791 13.520 1.00 75.81 101 THR A CA 1
ATOM 808 C C . THR A 1 101 ? 11.218 6.372 12.113 1.00 75.81 101 THR A C 1
ATOM 810 O O . THR A 1 101 ? 12.223 6.773 11.528 1.00 75.81 101 THR A O 1
ATOM 813 N N . HIS A 1 102 ? 10.009 6.401 11.544 1.00 77.19 102 HIS A N 1
ATOM 814 C CA . HIS A 1 102 ? 9.754 6.822 10.168 1.00 77.19 102 HIS A CA 1
ATOM 815 C C . HIS A 1 102 ? 8.555 7.769 10.118 1.00 77.19 102 HIS A C 1
ATOM 817 O O . HIS A 1 102 ? 7.407 7.337 10.076 1.00 77.19 102 HIS A O 1
ATOM 823 N N . THR A 1 103 ? 8.836 9.066 9.977 1.00 80.00 103 THR A N 1
ATOM 824 C CA . THR A 1 103 ? 7.851 10.166 10.020 1.00 80.00 103 THR A CA 1
ATOM 825 C C . THR A 1 103 ? 6.724 10.095 8.992 1.00 80.00 103 THR A C 1
ATOM 827 O O . THR A 1 103 ? 5.804 10.895 9.068 1.00 80.00 103 THR A O 1
ATOM 830 N N . ARG A 1 104 ? 6.787 9.187 8.011 1.00 82.88 104 ARG A N 1
ATOM 831 C CA . ARG A 1 104 ? 5.769 8.998 6.959 1.00 82.88 104 ARG A CA 1
ATOM 832 C C . ARG A 1 104 ? 5.109 7.630 6.988 1.00 82.88 104 ARG A C 1
ATOM 834 O O . ARG A 1 104 ? 4.206 7.376 6.196 1.00 82.88 104 ARG A O 1
ATOM 841 N N . ARG A 1 105 ? 5.558 6.732 7.862 1.00 85.00 105 ARG A N 1
ATOM 842 C CA . ARG A 1 105 ? 5.090 5.353 7.907 1.00 85.00 105 ARG A CA 1
ATOM 843 C C . ARG A 1 105 ? 4.041 5.195 8.998 1.00 85.00 105 ARG A C 1
ATOM 845 O O . ARG A 1 105 ? 4.212 5.642 10.124 1.00 85.00 105 ARG A O 1
ATOM 852 N N . VAL A 1 106 ? 2.962 4.511 8.651 1.00 87.94 106 VAL A N 1
ATOM 853 C CA . VAL A 1 106 ? 1.904 4.092 9.560 1.00 87.94 106 VAL A CA 1
ATOM 854 C C . VAL A 1 106 ? 1.880 2.576 9.606 1.00 87.94 106 VAL A C 1
ATOM 856 O O . VAL A 1 106 ? 1.854 1.894 8.579 1.00 87.94 106 VAL A O 1
ATOM 859 N N . LYS A 1 107 ? 1.871 2.039 10.816 1.00 89.81 107 LYS A N 1
ATOM 860 C CA . LYS A 1 107 ? 1.678 0.632 11.114 1.00 89.81 107 LYS A CA 1
ATOM 861 C C . LYS A 1 107 ? 0.196 0.380 11.373 1.00 89.81 107 LYS A C 1
ATOM 863 O O . LYS A 1 107 ? -0.373 0.805 12.375 1.00 89.81 107 LYS A O 1
ATOM 868 N N . LEU A 1 108 ? -0.428 -0.346 10.458 1.00 89.31 108 LEU A N 1
ATOM 869 C CA . LEU A 1 108 ? -1.777 -0.871 10.603 1.00 89.31 108 LEU A CA 1
ATOM 870 C C . LEU A 1 108 ? -1.709 -2.212 11.329 1.00 89.31 108 LEU A C 1
ATOM 872 O O . LEU A 1 108 ? -1.213 -3.199 10.778 1.00 89.31 108 LEU A O 1
ATOM 876 N N . LEU A 1 109 ? -2.206 -2.253 12.562 1.00 88.38 109 LEU A N 1
ATOM 877 C CA . LEU A 1 109 ? -2.327 -3.479 13.342 1.00 88.38 109 LEU A CA 1
ATOM 878 C C . LEU A 1 109 ? -3.651 -4.162 13.008 1.00 88.38 109 LEU A C 1
ATOM 880 O O . LEU A 1 109 ? -4.720 -3.576 13.166 1.00 88.38 109 LEU A O 1
ATOM 884 N N . SER A 1 110 ? -3.572 -5.412 12.565 1.00 85.88 110 SER A N 1
ATOM 885 C CA . SER A 1 110 ? -4.708 -6.307 12.361 1.00 85.88 110 SER A CA 1
ATOM 886 C C . SER A 1 110 ? -4.615 -7.485 13.332 1.00 85.88 110 SER A C 1
ATOM 888 O O . SER A 1 110 ? -3.542 -7.785 13.852 1.00 85.88 110 SER A O 1
ATOM 890 N N . MET A 1 111 ? -5.734 -8.172 13.563 1.00 81.38 111 MET A N 1
ATOM 891 C CA . MET A 1 111 ? -5.853 -9.317 14.480 1.00 81.38 111 MET A CA 1
ATOM 892 C C . MET A 1 111 ? -4.749 -10.378 14.315 1.00 81.38 111 MET A C 1
ATOM 894 O O . MET A 1 111 ? -4.343 -10.997 15.292 1.00 81.38 111 MET A O 1
ATOM 898 N N . LYS A 1 112 ? -4.273 -10.611 13.082 1.00 80.00 112 LYS A N 1
ATOM 899 C CA . LYS A 1 112 ? -3.292 -11.670 12.765 1.00 80.00 112 LYS A CA 1
ATOM 900 C C . LYS A 1 112 ? -1.924 -11.152 12.325 1.00 80.00 112 LYS A C 1
ATOM 902 O O . LYS A 1 112 ? -0.949 -11.893 12.362 1.00 80.00 112 LYS A O 1
ATOM 907 N N . THR A 1 113 ? -1.846 -9.914 11.846 1.00 84.00 113 THR A N 1
ATOM 908 C CA . THR A 1 113 ? -0.661 -9.376 11.164 1.00 84.00 113 THR A CA 1
ATOM 909 C C . THR A 1 113 ? -0.580 -7.868 11.334 1.00 84.00 113 THR A C 1
ATOM 911 O O . TH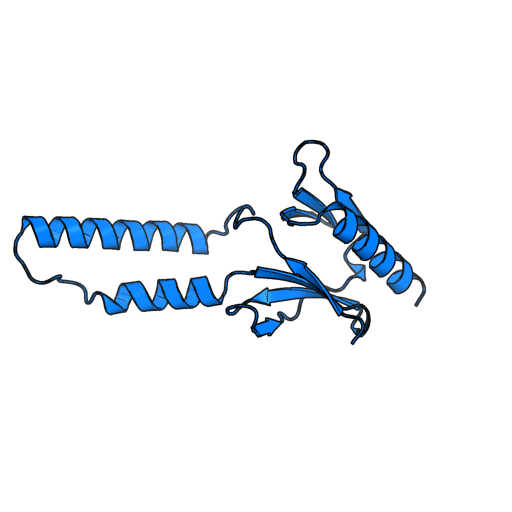R A 1 113 ? -1.589 -7.217 11.582 1.00 84.00 113 THR A O 1
ATOM 914 N N . HIS A 1 114 ? 0.590 -7.287 11.101 1.00 81.69 114 HIS A N 1
ATOM 915 C CA . HIS A 1 114 ? 0.726 -5.846 10.919 1.00 81.69 114 HIS A CA 1
ATOM 916 C C . HIS A 1 114 ? 1.139 -5.542 9.479 1.00 81.69 114 HIS A C 1
ATOM 918 O O . HIS A 1 114 ? 1.826 -6.331 8.831 1.00 81.69 114 HIS A O 1
ATOM 924 N N . THR A 1 115 ? 0.689 -4.409 8.955 1.00 84.31 115 THR A N 1
ATOM 925 C CA . THR A 1 115 ? 1.068 -3.917 7.628 1.00 84.31 115 THR A CA 1
ATOM 926 C C . THR A 1 115 ? 1.588 -2.500 7.765 1.00 84.31 115 THR A C 1
ATOM 928 O O . THR A 1 115 ? 1.022 -1.707 8.510 1.00 84.31 115 THR A O 1
ATOM 931 N N . PHE A 1 116 ? 2.659 -2.179 7.049 1.00 85.69 116 PHE A N 1
ATOM 932 C CA . PHE A 1 116 ? 3.190 -0.824 7.000 1.00 85.69 116 PHE A CA 1
ATOM 933 C C . PHE A 1 116 ? 2.722 -0.125 5.731 1.00 85.69 116 PHE A C 1
ATOM 935 O O . PHE A 1 116 ? 2.741 -0.714 4.648 1.00 85.69 116 PHE A O 1
ATOM 942 N N . VAL A 1 117 ? 2.317 1.129 5.879 1.00 85.62 117 VAL A N 1
ATOM 943 C CA . VAL A 1 117 ? 1.853 1.987 4.793 1.00 85.62 117 VAL A CA 1
ATOM 944 C C . VAL A 1 117 ? 2.555 3.327 4.919 1.00 85.62 117 VAL A C 1
ATOM 946 O O . VAL A 1 117 ? 2.574 3.909 5.995 1.00 85.62 117 VAL A O 1
ATOM 949 N N . GLU A 1 118 ? 3.143 3.818 3.836 1.00 87.00 118 GLU A N 1
ATOM 950 C CA . GLU A 1 118 ? 3.784 5.132 3.815 1.00 87.00 118 GLU A CA 1
ATOM 951 C C . GLU A 1 118 ? 2.835 6.151 3.187 1.00 87.00 118 GLU A C 1
ATOM 953 O O . GLU A 1 118 ? 2.285 5.917 2.113 1.00 87.00 118 GLU A O 1
ATOM 958 N N . LEU A 1 119 ? 2.594 7.264 3.875 1.00 86.75 119 LEU A N 1
ATOM 959 C CA . LEU A 1 119 ? 1.568 8.255 3.554 1.00 86.75 119 LEU A CA 1
ATOM 960 C C . LEU A 1 119 ? 2.156 9.663 3.650 1.00 86.75 119 LEU A C 1
ATOM 962 O O . LEU A 1 119 ? 3.055 9.921 4.448 1.00 86.75 119 LEU A O 1
ATOM 966 N N . TYR A 1 120 ? 1.623 10.598 2.862 1.00 84.38 120 TYR A N 1
ATOM 967 C CA . TYR A 1 120 ? 2.018 12.009 2.980 1.00 84.38 120 TYR A CA 1
ATOM 968 C C . TYR A 1 120 ? 1.542 12.643 4.294 1.00 84.38 120 TYR A C 1
ATOM 970 O O . TYR A 1 120 ? 2.201 13.539 4.810 1.00 84.38 120 TYR A O 1
ATOM 978 N N . GLN A 1 121 ? 0.402 12.185 4.817 1.00 87.38 121 GLN A N 1
ATOM 979 C CA . GLN A 1 121 ? -0.240 12.701 6.030 1.00 87.38 121 GLN A CA 1
ATOM 980 C C . GLN A 1 121 ? -0.525 11.546 7.006 1.00 87.38 121 GLN A C 1
ATOM 982 O O . GLN A 1 121 ? -1.673 11.119 7.140 1.00 87.38 121 GLN A O 1
ATOM 987 N N . PRO A 1 122 ? 0.514 10.983 7.646 1.00 88.31 122 PRO A N 1
ATOM 988 C CA . PRO A 1 122 ? 0.373 9.808 8.502 1.00 88.31 122 PRO A CA 1
ATOM 989 C C . PRO A 1 122 ? -0.448 10.096 9.761 1.00 88.31 122 PRO A C 1
ATOM 991 O O . PRO A 1 122 ? -1.298 9.286 10.103 1.00 88.31 122 PRO A O 1
ATOM 994 N N . GLU A 1 123 ? -0.263 11.250 10.406 1.00 89.31 123 GLU A N 1
ATOM 995 C CA . GLU A 1 123 ? -0.973 11.624 11.642 1.00 89.31 123 GLU A CA 1
ATOM 996 C C . GLU A 1 123 ? -2.486 11.726 11.424 1.00 89.31 123 GLU A C 1
ATOM 998 O O . GLU A 1 123 ? -3.259 11.058 12.111 1.00 89.31 123 GLU A O 1
ATOM 1003 N N . ALA A 1 124 ? -2.902 12.473 10.395 1.00 89.50 124 ALA A N 1
ATOM 1004 C CA . ALA A 1 124 ? -4.308 12.596 10.016 1.00 89.50 124 ALA A CA 1
ATOM 1005 C C . ALA A 1 124 ? -4.920 11.234 9.645 1.00 89.50 124 ALA A C 1
ATOM 1007 O O . ALA A 1 124 ? -6.067 10.947 9.980 1.00 89.50 124 ALA A O 1
ATOM 1008 N N . PHE A 1 125 ? -4.148 10.362 8.987 1.00 91.94 125 PHE A N 1
ATOM 1009 C CA . PHE A 1 125 ? -4.592 9.001 8.703 1.00 91.94 125 PHE A CA 1
ATOM 1010 C C . PHE A 1 125 ? -4.719 8.150 9.976 1.00 91.94 125 PHE A C 1
ATOM 1012 O O . PHE A 1 125 ? -5.700 7.425 10.112 1.00 91.94 125 PHE A O 1
ATOM 1019 N N . CYS A 1 126 ? -3.760 8.226 10.906 1.00 91.44 126 CYS A N 1
ATOM 1020 C CA . CYS A 1 126 ? -3.796 7.516 12.188 1.00 91.44 126 CYS A CA 1
ATOM 1021 C C . CYS A 1 126 ? -5.062 7.898 12.980 1.00 91.44 126 CYS A C 1
ATOM 1023 O O . CYS A 1 126 ? -5.777 7.016 13.462 1.00 91.44 126 CYS A O 1
ATOM 1025 N N . GLU A 1 127 ? -5.369 9.194 13.081 1.00 92.25 127 GLU A N 1
ATOM 1026 C CA . GLU A 1 127 ? -6.559 9.700 13.774 1.00 92.25 127 GLU A CA 1
ATOM 1027 C C . GLU A 1 127 ? -7.854 9.196 13.122 1.00 92.25 127 GLU A C 1
ATOM 1029 O O . GLU A 1 127 ? -8.703 8.597 13.790 1.00 92.25 127 GLU A O 1
ATOM 1034 N N . GLU A 1 128 ? -7.976 9.355 11.804 1.00 92.12 128 GLU A N 1
ATOM 1035 C CA . GLU A 1 128 ? -9.192 8.987 11.080 1.00 92.12 128 GLU A CA 1
ATOM 1036 C C . GLU A 1 128 ? -9.410 7.477 11.003 1.00 92.12 128 GLU A C 1
ATOM 1038 O O . GLU A 1 128 ? -10.532 6.998 11.164 1.00 92.12 128 GLU A O 1
ATOM 1043 N N . MET A 1 129 ? -8.342 6.696 10.840 1.00 92.31 129 MET A N 1
ATOM 1044 C CA . MET A 1 129 ? -8.427 5.239 10.860 1.00 92.31 129 MET A CA 1
ATOM 1045 C C . MET A 1 129 ? -8.871 4.731 12.233 1.00 92.31 129 MET A C 1
ATOM 1047 O O . MET A 1 129 ? -9.748 3.874 12.316 1.00 92.31 129 MET A O 1
ATOM 1051 N N . ASN A 1 130 ? -8.318 5.271 13.323 1.00 92.06 130 ASN A N 1
ATOM 1052 C CA . ASN A 1 130 ? -8.714 4.870 14.674 1.00 92.06 130 ASN A CA 1
ATOM 1053 C C . ASN A 1 130 ? -10.158 5.279 14.996 1.00 92.06 130 ASN A C 1
ATOM 1055 O O . ASN A 1 130 ? -10.890 4.502 15.617 1.00 92.06 130 ASN A O 1
ATOM 1059 N N . ARG A 1 131 ? -10.598 6.454 14.530 1.00 91.06 131 ARG A N 1
ATOM 1060 C CA . ARG A 1 131 ? -11.997 6.887 14.623 1.00 91.06 131 ARG A CA 1
ATOM 1061 C C . ARG A 1 131 ? -12.928 5.942 13.863 1.00 91.06 131 ARG A C 1
ATOM 1063 O O . ARG A 1 131 ? -13.915 5.480 14.432 1.00 91.06 131 ARG A O 1
ATOM 1070 N N . ALA A 1 132 ? -12.589 5.609 12.619 1.00 89.00 132 ALA A N 1
ATOM 1071 C CA . ALA A 1 132 ? -13.379 4.713 11.784 1.00 89.00 132 ALA A CA 1
ATOM 1072 C C . ALA A 1 132 ? -13.471 3.297 12.382 1.00 89.00 132 ALA A C 1
ATOM 1074 O O . ALA A 1 132 ? -14.559 2.731 12.437 1.00 89.00 132 ALA A O 1
ATOM 1075 N N . ILE A 1 133 ? -12.366 2.750 12.911 1.00 88.75 133 ILE A N 1
ATOM 1076 C CA . ILE A 1 133 ? -12.359 1.455 13.617 1.00 88.75 133 ILE A CA 1
ATOM 1077 C C . ILE A 1 133 ? -13.272 1.492 14.850 1.00 88.75 133 ILE A C 1
ATOM 1079 O O . ILE A 1 133 ? -14.000 0.534 15.100 1.00 88.75 133 ILE A O 1
ATOM 1083 N N . LYS A 1 134 ? -13.229 2.572 15.643 1.00 87.62 134 LYS A N 1
ATOM 1084 C CA . LYS A 1 134 ? -14.049 2.700 16.856 1.00 87.62 134 LYS A CA 1
ATOM 1085 C C . LYS A 1 134 ? -15.540 2.738 16.523 1.00 87.62 134 LYS A C 1
ATOM 1087 O O . LYS A 1 134 ? -16.301 2.014 17.155 1.00 87.62 134 LYS A O 1
ATOM 1092 N N . ASN A 1 135 ? -15.925 3.533 15.527 1.00 85.50 135 ASN A N 1
ATOM 1093 C CA . ASN A 1 135 ? -17.316 3.644 15.093 1.00 85.50 135 ASN A CA 1
ATOM 1094 C C . ASN A 1 135 ? -17.844 2.298 14.576 1.00 85.50 135 ASN A C 1
ATOM 1096 O O . ASN A 1 135 ? -18.928 1.882 14.952 1.00 85.50 135 ASN A O 1
ATOM 1100 N N . ASN A 1 136 ? -17.037 1.563 13.805 1.00 80.06 136 ASN A N 1
ATOM 1101 C CA . ASN A 1 136 ? -17.439 0.275 13.229 1.00 80.06 136 ASN A CA 1
ATOM 1102 C C . ASN A 1 136 ? -17.523 -0.881 14.252 1.00 80.06 136 ASN A C 1
ATOM 1104 O O . ASN A 1 136 ? -17.976 -1.962 13.905 1.00 80.06 136 ASN A O 1
ATOM 1108 N N . LYS A 1 137 ? -17.047 -0.692 15.493 1.00 69.88 137 LYS A N 1
ATOM 1109 C CA . LYS A 1 137 ? -17.197 -1.662 16.599 1.00 69.88 137 LYS A CA 1
ATOM 1110 C C . LYS A 1 137 ? -18.435 -1.411 17.465 1.00 69.88 137 LYS A C 1
ATOM 1112 O O . LYS A 1 137 ? -18.693 -2.204 18.367 1.00 69.88 137 LYS A O 1
ATOM 1117 N N . GLN A 1 138 ? -19.097 -0.268 17.288 1.00 57.78 138 GLN A N 1
ATOM 1118 C CA . GLN A 1 138 ? -20.283 0.113 18.059 1.00 57.78 138 GLN A CA 1
ATOM 1119 C C . GLN A 1 138 ? -21.596 -0.260 17.355 1.00 57.78 138 GLN A C 1
ATOM 1121 O O . GLN A 1 138 ? -22.633 -0.218 18.014 1.00 57.78 138 GLN A O 1
ATOM 1126 N N . ASP A 1 139 ? -21.521 -0.652 16.081 1.00 48.62 139 ASP A N 1
ATOM 1127 C CA . ASP A 1 139 ? -22.593 -1.290 15.306 1.00 48.62 139 ASP A CA 1
ATOM 1128 C C . ASP A 1 139 ? -22.516 -2.823 15.421 1.00 48.62 139 ASP A C 1
ATOM 1130 O O . ASP A 1 139 ? -23.589 -3.469 15.454 1.00 48.62 139 ASP A O 1
#

pLDDT: mean 76.85, std 12.21, range [39.19, 92.31]

Sequence (139 aa):
MNMKKFPLYGIGGRKGWAYWLLLFYGLLFVASLIASYIRNEEPVIPAFAFYIPALILWACMPVAVVIDEENGRLRWIVGFGRILTGGKPLTEYVRAECDETHTRRVKLLSMKTHTFVELYQPEAFCEEMNRAIKNNKQD

Organism: Porphyromonas gingivalis (strain ATCC 33277 / DSM 20709 / CIP 103683 / JCM 12257 / NCTC 11834 / 2561) (NCBI:txid431947)

Secondary structure (DSSP, 8-state):
--EEEEEB-SS-S---HHHHHHHHHHHHHHHHHHHHHHHT---SS-THHHHHHHHHHHHHS--EEEEETTTTEEEEEETTTTEE---EEGGGEEEEEE-SS-TTEEEEEESS-EEEEEBSSHHHHHHHHHHHHHHHTT-

Radius of gyration: 19.57 Å; chains: 1; bounding box: 49×24×54 Å

Foldseek 3Di:
DPKDKFFFDDVPFPDDPLVVVLVVLVVVVVVQVVVCVVVVHDRPDPPVVSVVVVVVVQQADFGIWMCDLVQQFIWTQGRVRPDIDPGDHLLQWDAWDQDPVDNQWIWTDGPPDIGITGTPCRPVVRVVSRVSSVVVVVD